Protein AF-A0A2W6PCJ0-F1 (afdb_monomer)

Structure (mmCIF, N/CA/C/O backbone):
data_AF-A0A2W6PCJ0-F1
#
_entry.id   AF-A0A2W6PCJ0-F1
#
loop_
_atom_site.group_PDB
_atom_site.id
_atom_site.type_symbol
_atom_site.label_atom_id
_atom_site.label_alt_id
_atom_site.label_comp_id
_atom_site.label_asym_id
_atom_site.label_entity_id
_atom_site.label_seq_id
_atom_site.pdbx_PDB_ins_code
_atom_site.Cartn_x
_atom_site.Cartn_y
_atom_site.Cartn_z
_atom_site.occupancy
_atom_site.B_iso_or_equiv
_atom_site.auth_seq_id
_atom_site.auth_comp_id
_atom_site.auth_asym_id
_atom_site.auth_atom_id
_atom_site.pdbx_PDB_model_num
ATOM 1 N N . MET A 1 1 ? 38.365 6.188 -56.286 1.00 55.12 1 MET A N 1
ATOM 2 C CA . MET A 1 1 ? 37.296 6.625 -55.360 1.00 55.12 1 MET A CA 1
ATOM 3 C C . MET A 1 1 ? 37.942 7.584 -54.368 1.00 55.12 1 MET A C 1
ATOM 5 O O . MET A 1 1 ? 38.878 7.180 -53.695 1.00 55.12 1 MET A O 1
ATOM 9 N N . SER A 1 2 ? 37.592 8.872 -54.412 1.00 64.12 2 SER A N 1
ATOM 10 C CA . SER A 1 2 ? 38.378 9.933 -53.758 1.00 64.12 2 SER A CA 1
ATOM 11 C C . SER A 1 2 ? 38.258 9.882 -52.232 1.00 64.12 2 SER A C 1
ATOM 13 O O . SER A 1 2 ? 37.148 9.792 -51.712 1.00 64.12 2 SER A O 1
ATOM 15 N N . ILE A 1 3 ? 39.387 9.995 -51.526 1.00 68.94 3 ILE A N 1
ATOM 16 C CA . ILE A 1 3 ? 39.501 9.986 -50.052 1.00 68.94 3 ILE A CA 1
ATOM 17 C C . ILE A 1 3 ? 38.506 10.959 -49.383 1.00 68.94 3 ILE A C 1
ATOM 19 O O . ILE A 1 3 ? 37.935 10.645 -48.342 1.00 68.94 3 ILE A O 1
ATOM 23 N N . GLY A 1 4 ? 38.211 12.099 -50.018 1.00 66.31 4 GLY A N 1
ATOM 24 C CA . GLY A 1 4 ? 37.235 13.076 -49.518 1.00 66.31 4 GLY A CA 1
ATOM 25 C C . GLY A 1 4 ? 35.792 12.558 -49.411 1.00 66.31 4 GLY A C 1
ATOM 26 O O . GLY A 1 4 ? 35.075 12.953 -48.496 1.00 66.31 4 GLY A O 1
ATOM 27 N N . VAL A 1 5 ? 35.373 11.628 -50.279 1.00 71.81 5 VAL A N 1
ATOM 28 C CA . VAL A 1 5 ? 34.026 11.025 -50.227 1.00 71.81 5 VAL A CA 1
ATOM 29 C C . VAL A 1 5 ? 33.895 10.098 -49.016 1.00 71.81 5 VAL A C 1
ATOM 31 O O . VAL A 1 5 ? 32.864 10.099 -48.348 1.00 71.81 5 VAL A O 1
ATOM 34 N N . PHE A 1 6 ? 34.962 9.365 -48.680 1.00 66.50 6 PHE A N 1
ATOM 35 C CA . PHE A 1 6 ? 35.004 8.521 -47.483 1.00 66.50 6 PHE A CA 1
ATOM 36 C C . PHE A 1 6 ? 34.961 9.345 -46.192 1.00 66.50 6 PHE A C 1
ATOM 38 O O . PHE A 1 6 ? 34.216 9.001 -45.279 1.00 66.50 6 PHE A O 1
ATOM 45 N N . ILE A 1 7 ? 35.697 10.460 -46.122 1.00 67.31 7 ILE A N 1
ATOM 46 C CA . ILE A 1 7 ? 35.694 11.348 -44.947 1.00 67.31 7 ILE A CA 1
ATOM 47 C C . ILE A 1 7 ? 34.302 11.964 -44.728 1.00 67.31 7 ILE A C 1
ATOM 49 O O . ILE A 1 7 ? 33.790 11.942 -43.610 1.00 67.31 7 ILE A O 1
ATOM 53 N N . LEU A 1 8 ? 33.650 12.451 -45.790 1.00 68.69 8 LEU A N 1
ATOM 54 C CA . LEU A 1 8 ? 32.283 12.988 -45.722 1.00 68.69 8 LEU A CA 1
ATOM 55 C C . LEU A 1 8 ? 31.256 11.931 -45.290 1.00 68.69 8 LEU A C 1
ATOM 57 O O . LEU A 1 8 ? 30.400 12.221 -44.453 1.00 68.69 8 LEU A O 1
ATOM 61 N N . ALA A 1 9 ? 31.367 10.700 -45.800 1.00 63.56 9 ALA A N 1
ATOM 62 C CA . ALA A 1 9 ? 30.502 9.597 -45.392 1.00 63.56 9 ALA A CA 1
ATOM 63 C C . ALA A 1 9 ? 30.646 9.296 -43.889 1.00 63.56 9 ALA A C 1
ATOM 65 O O . ALA A 1 9 ? 29.641 9.267 -43.180 1.00 63.56 9 ALA A O 1
ATOM 66 N N . ILE A 1 10 ? 31.881 9.186 -43.381 1.00 66.75 10 ILE A N 1
ATOM 67 C CA . ILE A 1 10 ? 32.169 8.909 -41.962 1.00 66.75 10 ILE A CA 1
ATOM 68 C C . ILE A 1 10 ? 31.657 10.035 -41.047 1.00 66.75 10 ILE A C 1
ATOM 70 O O . ILE A 1 10 ? 31.049 9.765 -40.005 1.00 66.75 10 ILE A O 1
ATOM 74 N N . LEU A 1 11 ? 31.860 11.299 -41.430 1.00 66.69 11 LEU A N 1
ATOM 75 C CA . LEU A 1 11 ? 31.387 12.455 -40.661 1.00 66.69 11 LEU A CA 1
ATOM 76 C C . LEU A 1 11 ? 29.853 12.525 -40.619 1.00 66.69 11 LEU A C 1
ATOM 78 O O . LEU A 1 11 ? 29.278 12.732 -39.549 1.00 66.69 11 LEU A O 1
ATOM 82 N N . SER A 1 12 ? 29.186 12.276 -41.751 1.00 66.62 12 SER A N 1
ATOM 83 C CA . SER A 1 12 ? 27.719 12.265 -41.826 1.00 66.62 12 SER A CA 1
ATOM 84 C C . SER A 1 12 ? 27.095 11.146 -40.982 1.00 66.62 12 SER A C 1
ATOM 86 O O . SER A 1 12 ? 26.137 11.390 -40.247 1.00 66.62 12 SER A O 1
ATOM 88 N N . SER A 1 13 ? 27.688 9.944 -40.983 1.00 67.44 13 SER A N 1
ATOM 89 C CA . SER A 1 13 ? 27.233 8.835 -40.138 1.00 67.44 13 SER A CA 1
ATOM 90 C C . SER A 1 13 ? 27.478 9.087 -38.648 1.00 67.44 13 SER A C 1
ATOM 92 O O . SER A 1 13 ? 26.649 8.714 -37.820 1.00 67.44 13 SER A O 1
ATOM 94 N N . SER A 1 14 ? 28.578 9.763 -38.296 1.00 71.81 14 SER A N 1
ATOM 95 C CA . SER A 1 14 ? 28.924 10.068 -36.900 1.00 71.81 14 SER A CA 1
ATOM 96 C C . SER A 1 14 ? 27.985 11.114 -36.296 1.00 71.81 14 SER A C 1
ATOM 98 O O . SER A 1 14 ? 27.552 10.978 -35.152 1.00 71.81 14 SER A O 1
ATOM 100 N N . PHE A 1 15 ? 27.609 12.128 -37.080 1.00 74.81 15 PHE A N 1
ATOM 101 C CA . PHE A 1 15 ? 26.623 13.129 -36.675 1.00 74.81 15 PHE A CA 1
ATOM 102 C C . PHE A 1 15 ? 25.235 12.511 -36.451 1.00 74.81 15 PHE A C 1
ATOM 104 O O . PHE A 1 15 ? 24.620 12.732 -35.407 1.00 74.81 15 PHE A O 1
ATOM 111 N N . LEU A 1 16 ? 24.762 11.676 -37.385 1.00 71.94 16 LEU A N 1
ATOM 112 C CA . LEU A 1 16 ? 23.481 10.973 -37.249 1.00 71.94 16 LEU A CA 1
ATOM 113 C C . LEU A 1 16 ? 23.459 10.043 -36.028 1.00 71.94 16 LEU A C 1
ATOM 115 O O . LEU A 1 16 ? 22.476 10.027 -35.285 1.00 71.94 16 LEU A O 1
ATOM 119 N N . ALA A 1 17 ? 24.555 9.321 -35.778 1.00 76.94 17 ALA A N 1
ATOM 120 C CA . ALA A 1 17 ? 24.699 8.488 -34.590 1.00 76.94 17 ALA A CA 1
ATOM 121 C C . ALA A 1 17 ? 24.657 9.318 -33.297 1.00 76.94 17 ALA A C 1
ATOM 123 O O . ALA A 1 17 ? 23.993 8.918 -32.341 1.00 76.94 17 ALA A O 1
ATOM 124 N N . ALA A 1 18 ? 25.300 10.490 -33.263 1.00 77.44 18 ALA A N 1
ATOM 125 C CA . ALA A 1 18 ? 25.279 11.383 -32.106 1.00 77.44 18 ALA A CA 1
ATOM 126 C C . ALA A 1 18 ? 23.876 11.951 -31.827 1.00 77.44 18 ALA A C 1
ATOM 128 O O . ALA A 1 18 ? 23.446 11.967 -30.674 1.00 77.44 18 ALA A O 1
ATOM 129 N N . VAL A 1 19 ? 23.126 12.346 -32.863 1.00 75.69 19 VAL A N 1
ATOM 130 C CA . VAL A 1 19 ? 21.736 12.822 -32.726 1.00 75.69 19 VAL A CA 1
ATOM 131 C C . VAL A 1 19 ? 20.816 11.703 -32.231 1.00 75.69 19 VAL A C 1
ATOM 133 O O . VAL A 1 19 ? 20.063 11.902 -31.275 1.00 75.69 19 VAL A O 1
ATOM 136 N N . ALA A 1 20 ? 20.904 10.511 -32.829 1.00 75.69 20 ALA A N 1
ATOM 137 C CA . ALA A 1 20 ? 20.130 9.348 -32.400 1.00 75.69 20 ALA A CA 1
ATOM 138 C C . ALA A 1 20 ? 20.457 8.960 -30.949 1.00 75.69 20 ALA A C 1
ATOM 140 O O . ALA A 1 20 ? 19.552 8.750 -30.139 1.00 75.69 20 ALA A O 1
ATOM 141 N N . THR A 1 21 ? 21.744 8.949 -30.594 1.00 81.38 21 THR A N 1
ATOM 142 C CA . THR A 1 21 ? 22.211 8.678 -29.229 1.00 81.38 21 THR A CA 1
ATOM 143 C C . THR A 1 21 ? 21.705 9.739 -28.258 1.00 81.38 21 THR A C 1
ATOM 145 O O . THR A 1 21 ? 21.178 9.388 -27.209 1.00 81.38 21 THR A O 1
ATOM 148 N N . GLY A 1 22 ? 21.776 11.026 -28.609 1.00 76.50 22 GLY A N 1
ATOM 149 C CA . GLY A 1 22 ? 21.251 12.120 -27.791 1.00 76.50 22 GLY A CA 1
ATOM 150 C C . GLY A 1 22 ? 19.745 12.001 -27.538 1.00 76.50 22 GLY A C 1
ATOM 151 O O . GLY A 1 22 ? 19.296 12.146 -26.400 1.00 76.50 22 GLY A O 1
ATOM 152 N N . TYR A 1 23 ? 18.962 11.656 -28.565 1.00 74.06 23 TYR A N 1
ATOM 153 C CA . TYR A 1 23 ? 17.521 11.422 -28.434 1.00 74.06 23 TYR A CA 1
ATOM 154 C C . TYR A 1 23 ? 17.205 10.232 -27.520 1.00 74.06 23 TYR A C 1
ATOM 156 O O . TYR A 1 23 ? 16.383 10.345 -26.604 1.00 74.06 23 TYR A O 1
ATOM 164 N N . VAL A 1 24 ? 17.875 9.097 -27.743 1.00 81.25 24 VAL A N 1
ATOM 165 C CA . VAL A 1 24 ? 17.717 7.889 -26.924 1.00 81.25 24 VAL A CA 1
ATOM 166 C C . VAL A 1 24 ? 18.116 8.173 -25.477 1.00 81.25 24 VAL A C 1
ATOM 168 O O . VAL A 1 24 ? 17.363 7.841 -24.563 1.00 81.25 24 VAL A O 1
ATOM 171 N N . ASN A 1 25 ? 19.235 8.864 -25.256 1.00 78.38 25 ASN A N 1
ATOM 172 C CA . ASN A 1 25 ? 19.728 9.186 -23.922 1.00 78.38 25 ASN A CA 1
ATOM 173 C C . ASN A 1 25 ? 18.786 10.146 -23.181 1.00 78.38 25 ASN A C 1
ATOM 175 O O . ASN A 1 25 ? 18.486 9.928 -22.012 1.00 78.38 25 ASN A O 1
ATOM 179 N N . ASN A 1 26 ? 18.222 11.147 -23.868 1.00 75.38 26 ASN A N 1
ATOM 180 C CA . ASN A 1 26 ? 17.212 12.036 -23.287 1.00 75.38 26 ASN A CA 1
ATOM 181 C C . ASN A 1 26 ? 15.936 11.268 -22.886 1.00 75.38 26 ASN A C 1
ATOM 183 O O . ASN A 1 26 ? 15.400 11.445 -21.791 1.00 75.38 26 ASN A O 1
ATOM 187 N N . ARG A 1 27 ? 15.463 10.347 -23.739 1.00 72.38 27 ARG A N 1
ATOM 188 C CA . ARG A 1 27 ? 14.309 9.482 -23.432 1.00 72.38 27 ARG A CA 1
ATOM 189 C C . ARG A 1 27 ? 14.576 8.557 -22.243 1.00 72.38 27 ARG A C 1
ATOM 191 O O . ARG A 1 27 ? 13.682 8.381 -21.416 1.00 72.38 27 ARG A O 1
ATOM 198 N N . ILE A 1 28 ? 15.771 7.974 -22.157 1.00 77.19 28 ILE A N 1
ATOM 199 C CA . ILE A 1 28 ? 16.191 7.129 -21.031 1.00 77.19 28 ILE A CA 1
ATOM 200 C C . ILE A 1 28 ? 16.277 7.964 -19.751 1.00 77.19 28 ILE A C 1
ATOM 202 O O . ILE A 1 28 ? 15.711 7.570 -18.735 1.00 77.19 28 ILE A O 1
ATOM 206 N N . ASN A 1 29 ? 16.898 9.145 -19.806 1.00 78.81 29 ASN A N 1
ATOM 207 C CA . ASN A 1 29 ? 17.054 10.025 -18.653 1.00 78.81 29 ASN A CA 1
ATOM 208 C C . ASN A 1 29 ? 15.699 10.466 -18.078 1.00 78.81 29 ASN A C 1
ATOM 210 O O . ASN A 1 29 ? 15.452 10.294 -16.888 1.00 78.81 29 ASN A O 1
ATOM 214 N N . ASN A 1 30 ? 14.776 10.934 -18.924 1.00 74.19 30 ASN A N 1
ATOM 215 C CA . ASN A 1 30 ? 13.442 11.353 -18.476 1.00 74.19 30 ASN A CA 1
ATOM 216 C C . ASN A 1 30 ? 12.649 10.198 -17.847 1.00 74.19 30 ASN A C 1
ATOM 218 O O . ASN A 1 30 ? 11.989 10.382 -16.823 1.00 74.19 30 ASN A O 1
ATOM 222 N N . LYS A 1 31 ? 12.740 8.991 -18.424 1.00 80.50 31 LYS A N 1
ATOM 223 C CA . LYS A 1 31 ? 12.137 7.787 -17.833 1.00 80.50 31 LYS A CA 1
ATOM 224 C C . LYS A 1 31 ? 12.759 7.459 -16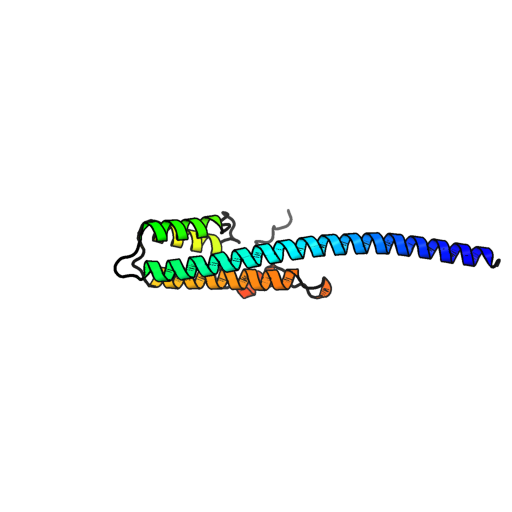.478 1.00 80.50 31 LYS A C 1
ATOM 226 O O . LYS A 1 31 ? 12.018 7.196 -15.539 1.00 80.50 31 LYS A O 1
ATOM 231 N N . ASN A 1 32 ? 14.083 7.515 -16.357 1.00 80.56 32 ASN A N 1
ATOM 232 C CA . ASN A 1 32 ? 14.786 7.220 -15.109 1.00 80.56 32 ASN A CA 1
ATOM 233 C C . ASN A 1 32 ? 14.435 8.218 -13.998 1.00 80.56 32 ASN A C 1
ATOM 235 O O . ASN A 1 32 ? 14.193 7.801 -12.868 1.00 80.56 32 ASN A O 1
ATOM 239 N N . VAL A 1 33 ? 14.346 9.514 -14.315 1.00 81.44 33 VAL A N 1
ATOM 240 C CA . VAL A 1 33 ? 13.922 10.550 -13.359 1.00 81.44 33 VAL A CA 1
ATOM 241 C C . VAL A 1 33 ? 12.489 10.299 -12.885 1.00 81.44 33 VAL A C 1
ATOM 243 O O . VAL A 1 33 ? 12.237 10.278 -11.682 1.00 81.44 33 VAL A O 1
ATOM 246 N N . SER A 1 34 ? 11.558 10.042 -13.809 1.00 83.44 34 SER A N 1
ATOM 247 C CA . SER A 1 34 ? 10.164 9.740 -13.462 1.00 83.44 34 SER A CA 1
ATOM 248 C C . SER A 1 34 ? 10.036 8.461 -12.627 1.00 83.44 34 SER A C 1
ATOM 250 O O . SER A 1 34 ? 9.327 8.456 -11.621 1.00 83.44 34 SER A O 1
ATOM 252 N N . LEU A 1 35 ? 10.758 7.396 -12.993 1.00 86.56 35 LEU A N 1
ATOM 253 C CA . LEU A 1 35 ? 10.785 6.139 -12.241 1.00 86.56 35 LEU A CA 1
ATOM 254 C C . LEU A 1 35 ? 11.327 6.338 -10.827 1.00 86.56 35 LEU A C 1
ATOM 256 O O . LEU A 1 35 ? 10.744 5.808 -9.881 1.00 86.56 35 LEU A O 1
ATOM 260 N N . LYS A 1 36 ? 12.408 7.110 -10.672 1.00 87.25 36 LYS A N 1
ATOM 261 C CA . LYS A 1 36 ? 12.980 7.436 -9.362 1.00 87.25 36 LYS A CA 1
ATOM 262 C C . LYS A 1 36 ? 11.947 8.139 -8.484 1.00 87.25 36 LYS A C 1
ATOM 264 O O . LYS A 1 36 ? 11.662 7.651 -7.396 1.00 87.25 36 LYS A O 1
ATOM 269 N N . TYR A 1 37 ? 11.336 9.205 -8.999 1.00 86.06 37 TYR A N 1
ATOM 270 C CA . TYR A 1 37 ? 10.332 9.975 -8.268 1.00 86.06 37 TYR A CA 1
ATOM 271 C C . TYR A 1 37 ? 9.137 9.109 -7.834 1.00 86.06 37 TYR A C 1
ATOM 273 O O . TYR A 1 37 ? 8.787 9.073 -6.659 1.00 86.06 37 TYR A O 1
ATOM 281 N N . ILE A 1 38 ? 8.563 8.320 -8.751 1.00 88.19 38 ILE A N 1
ATOM 282 C CA . ILE A 1 38 ? 7.437 7.424 -8.431 1.00 88.19 38 ILE A CA 1
ATOM 283 C C . ILE A 1 38 ? 7.841 6.368 -7.392 1.00 88.19 38 ILE A C 1
ATOM 285 O O . ILE A 1 38 ? 7.052 6.027 -6.512 1.00 88.19 38 ILE A O 1
ATOM 289 N N . THR A 1 39 ? 9.060 5.833 -7.478 1.00 88.31 39 THR A N 1
ATOM 290 C CA . THR A 1 39 ? 9.546 4.818 -6.533 1.00 88.31 39 THR A CA 1
ATOM 291 C C . THR A 1 39 ? 9.729 5.396 -5.129 1.00 88.31 39 THR A C 1
ATOM 293 O O . THR A 1 39 ? 9.410 4.716 -4.151 1.00 88.31 39 THR A O 1
ATOM 296 N N . GLU A 1 40 ? 10.203 6.640 -5.027 1.00 88.62 40 GLU A N 1
ATOM 297 C CA . GLU A 1 40 ? 10.344 7.380 -3.768 1.00 88.62 40 GLU A CA 1
ATOM 298 C C . GLU A 1 40 ? 8.976 7.680 -3.140 1.00 88.62 40 GLU A C 1
ATOM 300 O O . GLU A 1 40 ? 8.743 7.298 -1.992 1.00 88.62 40 GLU A O 1
ATOM 305 N N . GLU A 1 41 ? 8.032 8.232 -3.908 1.00 88.81 41 GLU A N 1
ATOM 306 C CA . GLU A 1 41 ? 6.653 8.472 -3.454 1.00 88.81 41 GLU A CA 1
ATOM 307 C C . GLU A 1 41 ? 5.983 7.179 -2.963 1.00 88.81 41 GLU A C 1
ATOM 309 O O . GLU A 1 41 ? 5.387 7.141 -1.885 1.00 88.81 41 GLU A O 1
ATOM 314 N N . ARG A 1 42 ? 6.149 6.0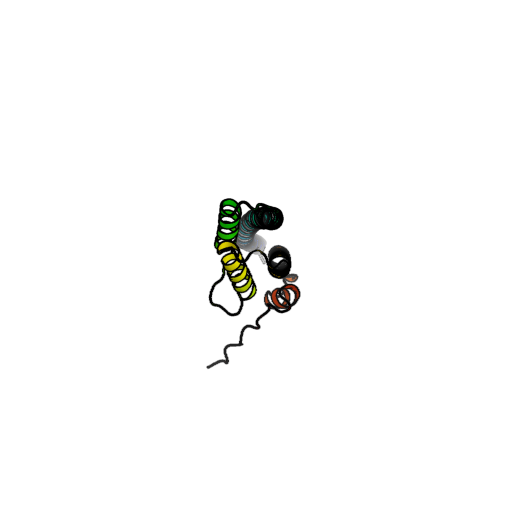60 -3.683 1.00 90.00 42 ARG A N 1
ATOM 315 C CA . ARG A 1 42 ? 5.619 4.760 -3.236 1.00 90.00 42 ARG A CA 1
ATOM 316 C C . ARG A 1 42 ? 6.310 4.225 -1.988 1.00 90.00 42 ARG A C 1
ATOM 318 O O . ARG A 1 42 ? 5.672 3.547 -1.185 1.00 90.00 42 ARG A O 1
ATOM 325 N N . ALA A 1 43 ? 7.601 4.490 -1.802 1.00 90.31 43 ALA A N 1
ATOM 326 C CA . ALA A 1 43 ? 8.294 4.110 -0.575 1.00 90.31 43 ALA A CA 1
ATOM 327 C C . ALA A 1 43 ? 7.734 4.871 0.636 1.00 90.31 43 ALA A C 1
ATOM 329 O O . ALA A 1 43 ? 7.486 4.249 1.673 1.00 90.31 43 ALA A O 1
ATOM 330 N N . ILE A 1 44 ? 7.472 6.172 0.475 1.00 92.31 44 ILE A N 1
ATOM 331 C CA . ILE A 1 44 ? 6.818 7.015 1.483 1.00 92.31 44 ILE A CA 1
ATOM 332 C C . ILE A 1 44 ? 5.400 6.506 1.756 1.00 92.31 44 ILE A C 1
ATOM 334 O O . ILE A 1 44 ? 5.062 6.236 2.909 1.00 92.31 44 ILE A O 1
ATOM 338 N N . TRP A 1 45 ? 4.600 6.277 0.713 1.00 93.75 45 TRP A N 1
ATOM 339 C CA . TRP A 1 45 ? 3.250 5.725 0.841 1.00 93.75 45 TRP A CA 1
ATOM 340 C C . TRP A 1 45 ? 3.247 4.389 1.601 1.00 93.75 45 TRP A C 1
ATOM 342 O O . TRP A 1 45 ? 2.554 4.264 2.608 1.00 93.75 45 TRP A O 1
ATOM 352 N N . ARG A 1 46 ? 4.091 3.414 1.222 1.00 94.00 46 ARG A N 1
ATOM 353 C CA . ARG A 1 46 ? 4.196 2.120 1.930 1.00 94.00 46 ARG A CA 1
ATOM 354 C C . ARG A 1 46 ? 4.563 2.289 3.403 1.00 94.00 46 ARG A C 1
ATOM 356 O O . ARG A 1 46 ? 4.047 1.551 4.241 1.00 94.00 46 ARG A O 1
ATOM 363 N N . LYS A 1 47 ? 5.478 3.211 3.725 1.00 93.94 47 LYS A N 1
ATOM 364 C CA . LYS A 1 47 ? 5.863 3.503 5.112 1.00 93.94 47 LYS A CA 1
ATOM 365 C C . LYS A 1 47 ? 4.658 4.022 5.897 1.00 93.94 47 LYS A C 1
ATOM 367 O O . LYS A 1 47 ? 4.335 3.453 6.937 1.00 93.94 47 LYS A O 1
ATOM 372 N N . ASN A 1 48 ? 3.957 5.014 5.352 1.00 93.38 48 ASN A N 1
ATOM 373 C CA . ASN A 1 48 ? 2.780 5.605 5.982 1.00 93.38 48 ASN A CA 1
ATOM 374 C C . ASN A 1 48 ? 1.673 4.565 6.200 1.00 93.38 48 ASN A C 1
ATOM 376 O O . ASN A 1 48 ? 1.130 4.476 7.295 1.00 93.38 48 ASN A O 1
ATOM 380 N N . ILE A 1 49 ? 1.384 3.720 5.203 1.00 94.38 49 ILE A N 1
ATOM 381 C CA . ILE A 1 49 ? 0.390 2.644 5.329 1.00 94.38 49 ILE A CA 1
ATOM 382 C C . ILE A 1 49 ? 0.769 1.662 6.444 1.00 94.38 49 ILE A C 1
ATOM 384 O O . ILE A 1 49 ? -0.065 1.339 7.288 1.00 94.38 49 ILE A O 1
ATOM 388 N N . LYS A 1 50 ? 2.026 1.202 6.492 1.00 95.19 50 LYS A N 1
ATOM 389 C CA . LYS A 1 50 ? 2.495 0.261 7.525 1.00 95.19 50 LYS A CA 1
ATOM 390 C C . LYS A 1 50 ? 2.416 0.852 8.930 1.00 95.19 50 LYS A C 1
ATOM 392 O O . LYS A 1 50 ? 1.956 0.177 9.848 1.00 95.19 50 LYS A O 1
ATOM 397 N N . GLU A 1 51 ? 2.869 2.091 9.101 1.00 95.44 51 GLU A N 1
ATOM 398 C CA . GLU A 1 51 ? 2.858 2.767 10.399 1.00 95.44 51 GLU A CA 1
ATOM 399 C C . GLU A 1 51 ? 1.431 3.027 10.882 1.00 95.44 51 GLU A C 1
ATOM 401 O O . GLU A 1 51 ? 1.108 2.696 12.023 1.00 95.44 51 GLU A O 1
ATOM 406 N N . THR A 1 52 ? 0.564 3.556 10.015 1.00 94.75 52 THR A N 1
ATOM 407 C CA . THR A 1 52 ? -0.842 3.809 10.348 1.00 94.75 52 THR A CA 1
ATOM 408 C C . THR A 1 52 ? -1.573 2.507 10.664 1.00 94.75 52 THR A C 1
ATOM 410 O O . THR A 1 52 ? -2.257 2.437 11.680 1.00 94.75 52 THR A O 1
ATOM 413 N N . MET A 1 53 ? -1.376 1.441 9.883 1.00 94.19 53 MET A N 1
ATOM 414 C CA . MET A 1 53 ? -2.016 0.153 10.165 1.00 94.19 53 MET A CA 1
ATOM 415 C C . MET A 1 53 ? -1.531 -0.502 11.452 1.00 94.19 53 MET A C 1
ATOM 417 O O . MET A 1 53 ? -2.342 -1.072 12.177 1.00 94.19 53 MET A O 1
ATOM 421 N N . SER A 1 54 ? -0.237 -0.406 11.762 1.00 94.81 54 SER A N 1
ATOM 422 C CA . SER A 1 54 ? 0.308 -0.904 13.029 1.00 94.81 54 SER A CA 1
ATOM 423 C C . SER A 1 54 ? -0.320 -0.181 14.225 1.00 94.81 54 SER A C 1
ATOM 425 O O . 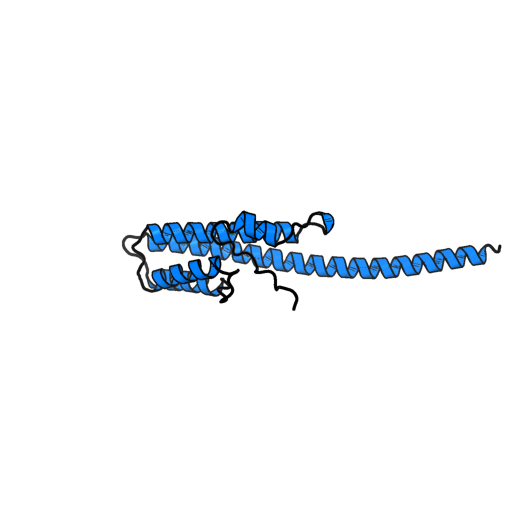SER A 1 54 ? -0.796 -0.820 15.164 1.00 94.81 54 SER A O 1
ATOM 427 N N . LYS A 1 55 ? -0.405 1.155 14.153 1.00 94.62 55 LYS A N 1
ATOM 428 C CA . LYS A 1 55 ? -1.042 1.979 15.189 1.00 94.62 55 LYS A CA 1
ATOM 429 C C . LYS A 1 55 ? -2.538 1.693 15.307 1.00 94.62 55 LYS A C 1
ATOM 431 O O . LYS A 1 55 ? -3.025 1.553 16.423 1.00 94.62 55 LYS A O 1
ATOM 436 N N . LEU A 1 56 ? -3.246 1.549 14.185 1.00 92.75 56 LEU A N 1
ATOM 437 C CA . LEU A 1 56 ? -4.672 1.215 14.163 1.00 92.75 56 LEU A CA 1
ATOM 438 C C . LEU A 1 56 ? -4.936 -0.125 14.827 1.00 92.75 56 LEU A C 1
ATOM 440 O O . LEU A 1 56 ? -5.809 -0.213 15.685 1.00 92.75 56 LEU A O 1
ATOM 444 N N . TYR A 1 57 ? -4.152 -1.142 14.476 1.00 91.25 57 TYR A N 1
ATOM 445 C CA . TYR A 1 57 ? -4.285 -2.469 15.059 1.00 91.25 57 TYR A CA 1
ATOM 446 C C . TYR A 1 57 ? -4.038 -2.441 16.575 1.00 91.25 57 TYR A C 1
ATOM 448 O O . TYR A 1 57 ? -4.830 -2.982 17.342 1.00 91.25 57 TYR A O 1
ATOM 456 N N . ALA A 1 58 ? -2.975 -1.764 17.020 1.00 92.06 58 ALA A N 1
ATOM 457 C CA . ALA A 1 58 ? -2.655 -1.641 18.440 1.00 92.06 58 ALA A CA 1
ATOM 458 C C . ALA A 1 58 ? -3.715 -0.849 19.224 1.00 92.06 58 ALA A C 1
ATOM 460 O O . ALA A 1 58 ? -4.055 -1.230 20.340 1.00 92.06 58 ALA A O 1
ATOM 461 N N . GLU A 1 59 ? -4.241 0.242 18.659 1.00 92.69 59 GLU A N 1
ATOM 462 C CA . GLU A 1 59 ? -5.278 1.060 19.294 1.00 92.69 59 GLU A CA 1
ATOM 463 C C . GLU A 1 59 ? -6.605 0.305 19.404 1.00 92.69 59 GLU A C 1
ATOM 465 O O . GLU A 1 59 ? -7.236 0.336 20.457 1.00 92.69 59 GLU A O 1
ATOM 470 N N . ALA A 1 60 ? -7.001 -0.411 18.347 1.00 89.44 60 ALA A N 1
ATOM 471 C CA . ALA A 1 60 ? -8.260 -1.150 18.297 1.00 89.44 60 ALA A CA 1
ATOM 472 C C . ALA A 1 60 ? -8.329 -2.311 19.305 1.00 89.44 60 ALA A C 1
ATOM 474 O O . ALA A 1 60 ? -9.423 -2.652 19.749 1.00 89.44 60 ALA A O 1
ATOM 475 N N . LEU A 1 61 ? -7.182 -2.883 19.691 1.00 88.56 61 LEU A N 1
ATOM 476 C CA . LEU A 1 61 ? -7.091 -3.976 20.668 1.00 88.56 61 LEU A CA 1
ATOM 477 C C . LEU A 1 61 ? -7.036 -3.525 22.135 1.00 88.56 61 LEU A C 1
ATOM 479 O O . LEU A 1 61 ? -7.044 -4.366 23.033 1.00 88.56 61 LEU A O 1
ATOM 483 N N . LYS A 1 62 ? -6.955 -2.222 22.415 1.00 90.56 62 LYS A N 1
ATOM 484 C CA . LYS A 1 62 ? -6.951 -1.736 23.801 1.00 90.56 62 LYS A CA 1
ATOM 485 C C . LYS A 1 62 ? -8.294 -2.012 24.475 1.00 90.56 62 LYS A C 1
ATOM 487 O O . LYS A 1 62 ? -9.343 -1.900 23.850 1.00 90.56 62 LYS A O 1
ATOM 492 N N . GLU A 1 63 ? -8.273 -2.238 25.790 1.00 87.75 63 GLU A N 1
ATOM 493 C CA . GLU A 1 63 ? -9.499 -2.339 26.603 1.00 87.75 63 GLU A CA 1
ATOM 494 C C . GLU A 1 63 ? -10.367 -1.071 26.507 1.00 87.75 63 GLU A C 1
ATOM 496 O O . GLU A 1 63 ? -11.597 -1.135 26.499 1.00 87.75 63 GLU A O 1
ATOM 501 N N . LYS A 1 64 ? -9.711 0.095 26.420 1.00 90.56 64 LYS A N 1
ATOM 502 C CA . LYS A 1 64 ? -10.332 1.415 26.245 1.00 90.56 64 LYS A CA 1
ATOM 503 C C . LYS A 1 64 ? -9.747 2.099 25.003 1.00 90.56 64 LYS A C 1
ATOM 505 O O . LYS A 1 64 ? -8.817 2.894 25.139 1.00 90.56 64 LYS A O 1
ATOM 510 N N . PRO A 1 65 ? -10.247 1.763 23.805 1.00 90.31 65 PRO A N 1
ATOM 511 C CA . PRO A 1 65 ? -9.747 2.324 22.556 1.00 90.31 65 PRO A CA 1
ATOM 512 C C . PRO A 1 65 ? -10.135 3.799 22.403 1.00 90.31 65 PRO A C 1
ATOM 514 O O . PRO A 1 65 ? -11.235 4.217 22.774 1.00 90.31 65 PRO A O 1
ATOM 517 N N . ASN A 1 66 ? -9.241 4.595 21.819 1.00 93.31 66 ASN A N 1
ATOM 518 C CA . ASN A 1 66 ? -9.545 5.953 21.387 1.00 93.31 66 ASN A CA 1
ATOM 519 C C . ASN A 1 66 ? -10.257 5.928 20.025 1.00 93.31 66 ASN A C 1
ATOM 521 O O . ASN A 1 66 ? -9.624 5.889 18.970 1.00 93.31 66 ASN A O 1
ATOM 525 N N . GLU A 1 67 ? -11.590 5.992 20.050 1.00 91.06 67 GLU A N 1
ATOM 526 C CA . GLU A 1 67 ? -12.422 5.955 18.838 1.00 91.06 67 GLU A CA 1
ATOM 527 C C . GLU A 1 67 ? -12.087 7.059 17.834 1.00 91.06 67 GLU A C 1
ATOM 529 O O . GLU A 1 67 ? -12.143 6.831 16.629 1.00 91.06 67 GLU A O 1
ATOM 534 N N . GLN A 1 68 ? -11.744 8.257 18.310 1.00 92.56 68 GLN A N 1
ATOM 535 C CA . GLN A 1 68 ? -11.412 9.369 17.425 1.00 92.56 68 GLN A CA 1
ATOM 536 C C . GLN A 1 68 ? -10.127 9.074 16.648 1.00 92.56 68 GLN A C 1
ATOM 538 O O . GLN A 1 68 ? -10.102 9.212 15.428 1.00 92.56 68 GLN A O 1
ATOM 543 N N . LEU A 1 69 ? -9.104 8.573 17.342 1.00 93.50 69 LEU A N 1
ATOM 544 C CA . LEU A 1 69 ? -7.837 8.186 16.730 1.00 93.50 69 LEU A CA 1
ATOM 545 C C . LEU A 1 69 ? -8.022 7.032 15.729 1.00 93.50 69 LEU A C 1
ATOM 547 O O . LEU A 1 69 ? -7.447 7.055 14.643 1.00 93.50 69 LEU A O 1
ATOM 551 N N . ILE A 1 70 ? -8.862 6.043 16.055 1.00 92.62 70 ILE A N 1
ATOM 552 C CA . ILE A 1 70 ? -9.201 4.944 15.137 1.00 92.62 70 ILE A CA 1
ATOM 553 C C . ILE A 1 70 ? -9.863 5.479 13.864 1.00 92.62 70 ILE A C 1
ATOM 555 O O . ILE A 1 70 ? -9.452 5.096 12.768 1.00 92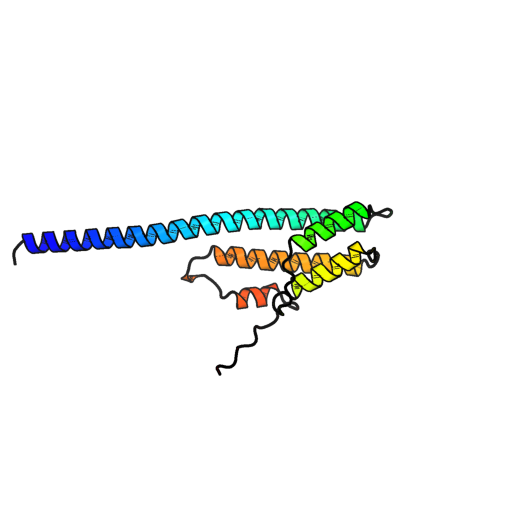.62 70 ILE A O 1
ATOM 559 N N . ARG A 1 71 ? -10.848 6.381 13.985 1.00 92.12 71 ARG A N 1
ATOM 560 C CA . ARG A 1 71 ? -11.515 6.994 12.825 1.00 92.12 71 ARG A CA 1
ATOM 561 C C . ARG A 1 71 ? -10.550 7.792 11.958 1.00 92.12 71 ARG A C 1
ATOM 563 O O . ARG A 1 71 ? -10.607 7.680 10.737 1.00 92.12 71 ARG A O 1
ATOM 570 N N . GLU A 1 72 ? -9.643 8.550 12.566 1.00 92.06 72 GLU A N 1
ATOM 571 C CA . GLU A 1 72 ? -8.611 9.303 11.845 1.00 92.06 72 GLU A CA 1
ATOM 572 C C . GLU A 1 72 ? -7.693 8.371 11.046 1.00 92.06 72 GLU A C 1
ATOM 574 O O . GLU A 1 72 ? -7.476 8.581 9.852 1.00 92.06 72 GLU A O 1
ATOM 579 N N . MET A 1 73 ? -7.210 7.294 11.670 1.00 94.62 73 MET A N 1
ATOM 580 C CA . MET A 1 73 ? -6.357 6.307 11.004 1.00 94.62 73 MET A CA 1
ATOM 581 C C . MET A 1 73 ? -7.097 5.538 9.903 1.00 94.62 73 MET A C 1
ATOM 583 O O . MET A 1 73 ? -6.536 5.319 8.828 1.00 94.62 73 MET A O 1
ATOM 587 N N . ALA A 1 74 ? -8.356 5.157 10.134 1.00 92.25 74 ALA A N 1
ATOM 588 C CA . ALA A 1 74 ? -9.184 4.495 9.131 1.00 92.25 74 ALA A CA 1
ATOM 589 C C . ALA A 1 74 ? -9.447 5.415 7.930 1.00 92.25 74 ALA A C 1
ATOM 591 O O . ALA A 1 74 ? -9.259 5.005 6.786 1.00 92.25 74 ALA A O 1
ATOM 592 N N . THR A 1 75 ? -9.781 6.682 8.186 1.00 89.62 75 THR A N 1
ATOM 593 C CA . THR A 1 75 ? -9.969 7.707 7.151 1.00 89.62 75 THR A CA 1
ATOM 594 C C . THR A 1 75 ? -8.696 7.905 6.335 1.00 89.62 75 THR A C 1
ATOM 596 O O . THR A 1 75 ? -8.739 7.884 5.105 1.00 89.62 75 THR A O 1
ATOM 599 N N . PHE A 1 76 ? -7.545 8.034 7.004 1.00 91.81 76 PHE A N 1
ATOM 600 C CA . PHE A 1 76 ? -6.252 8.150 6.336 1.00 91.81 76 PHE A CA 1
ATOM 601 C C . PHE A 1 76 ? -6.003 6.971 5.390 1.00 91.81 76 PHE A C 1
ATOM 603 O O . PHE A 1 76 ? -5.622 7.174 4.237 1.00 91.81 76 PHE A O 1
ATOM 610 N N . MET A 1 77 ? -6.254 5.743 5.849 1.00 92.81 77 MET A N 1
ATOM 611 C CA . MET A 1 77 ? -6.125 4.547 5.017 1.00 92.81 77 MET A CA 1
ATOM 612 C C . MET A 1 77 ? -7.055 4.591 3.806 1.00 92.81 77 MET A C 1
ATOM 614 O O . MET A 1 77 ? -6.592 4.370 2.693 1.00 92.81 77 MET A O 1
ATOM 618 N N . ILE A 1 78 ? -8.336 4.922 3.997 1.00 90.56 78 ILE A N 1
ATOM 619 C CA . ILE A 1 78 ? -9.329 4.98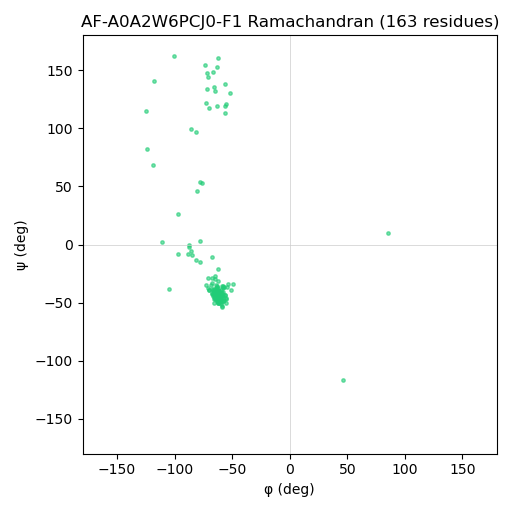0 2.913 1.00 90.56 78 ILE A CA 1
ATOM 620 C C . ILE A 1 78 ? -8.907 5.977 1.824 1.00 90.56 78 ILE A C 1
ATOM 622 O O . ILE A 1 78 ? -8.975 5.639 0.645 1.00 90.56 78 ILE A O 1
ATOM 626 N N . ILE A 1 79 ? -8.422 7.166 2.200 1.00 86.94 79 ILE A N 1
ATOM 627 C CA . ILE A 1 79 ? -7.969 8.204 1.252 1.00 86.94 79 ILE A CA 1
ATOM 628 C C . ILE A 1 79 ? -6.735 7.756 0.454 1.00 86.94 79 ILE A C 1
ATOM 630 O O . ILE A 1 79 ? -6.545 8.174 -0.686 1.00 86.94 79 ILE A O 1
ATOM 634 N N . ASN A 1 80 ? -5.890 6.905 1.039 1.00 88.06 80 ASN A N 1
ATOM 635 C CA . ASN A 1 80 ? -4.670 6.409 0.402 1.00 88.06 80 ASN A CA 1
ATOM 636 C C . ASN A 1 80 ? -4.880 5.145 -0.456 1.00 88.06 80 ASN A C 1
ATOM 638 O O . ASN A 1 80 ? -3.912 4.645 -1.036 1.00 88.06 80 ASN A O 1
ATOM 642 N N . LEU A 1 81 ? -6.105 4.621 -0.530 1.00 88.44 81 LEU A N 1
ATOM 643 C CA . LEU A 1 81 ? -6.494 3.503 -1.392 1.00 88.44 81 LEU A CA 1
ATOM 644 C C . LEU A 1 81 ? -7.214 4.017 -2.641 1.00 88.44 81 LEU A C 1
ATOM 646 O O . LEU A 1 81 ? -7.713 5.139 -2.671 1.00 88.44 81 LEU A O 1
ATOM 650 N N . ASN A 1 82 ? -7.316 3.183 -3.680 1.00 80.75 82 ASN A N 1
ATOM 651 C CA . ASN A 1 82 ? -8.038 3.531 -4.904 1.00 80.75 82 ASN A CA 1
ATOM 652 C C . ASN A 1 82 ? -9.216 2.567 -5.153 1.00 80.75 82 ASN A C 1
ATOM 654 O O . ASN A 1 82 ? -9.187 1.790 -6.116 1.00 80.75 82 ASN A O 1
ATOM 658 N N . PRO A 1 83 ? -10.279 2.607 -4.323 1.00 76.75 83 PRO A N 1
ATOM 659 C CA . PRO A 1 83 ? -11.399 1.670 -4.384 1.00 76.75 83 PRO A CA 1
ATOM 660 C C . PRO A 1 83 ? -12.370 2.006 -5.531 1.00 76.75 83 PRO A C 1
ATOM 662 O O . PRO A 1 83 ? -13.568 2.175 -5.316 1.00 76.75 83 PRO A O 1
ATOM 665 N N . GLN A 1 84 ? -11.878 2.128 -6.770 1.00 81.38 84 GLN A N 1
ATOM 666 C CA . GLN A 1 84 ? -12.763 2.351 -7.919 1.00 81.38 84 GLN A CA 1
ATOM 667 C C . GLN A 1 84 ? -13.692 1.152 -8.099 1.00 81.38 84 GLN A C 1
ATOM 669 O O . GLN A 1 84 ? -13.298 0.012 -7.830 1.00 81.38 84 GLN A O 1
ATOM 674 N N . ASP A 1 85 ? -14.868 1.395 -8.670 1.00 78.00 85 ASP A N 1
ATOM 675 C CA . ASP A 1 85 ? -15.846 0.359 -9.002 1.00 78.00 85 ASP A CA 1
ATOM 676 C C . ASP A 1 85 ? -15.449 -0.434 -10.261 1.00 78.00 85 ASP A C 1
ATOM 678 O O . ASP A 1 85 ? -16.152 -0.512 -11.263 1.00 78.00 85 ASP A O 1
ATOM 682 N N . LYS A 1 86 ? -14.223 -0.962 -10.248 1.00 84.19 86 LYS A N 1
ATOM 683 C CA . LYS A 1 86 ? -13.685 -1.847 -11.275 1.00 84.19 86 LYS A CA 1
ATOM 684 C C . LYS A 1 86 ? -13.376 -3.192 -10.632 1.00 84.19 86 LYS A C 1
ATOM 686 O O . LYS A 1 86 ? -12.801 -3.208 -9.539 1.00 84.19 86 LYS A O 1
ATOM 691 N N . PRO A 1 87 ? -13.645 -4.317 -11.318 1.00 81.94 87 PRO A N 1
ATOM 692 C CA . PRO A 1 87 ? -13.387 -5.643 -10.761 1.00 81.94 87 PRO A CA 1
ATOM 693 C C . PRO A 1 87 ? -11.937 -5.836 -10.294 1.00 81.94 87 PRO A C 1
ATOM 695 O O . PRO A 1 87 ? -11.705 -6.409 -9.234 1.00 81.94 87 PRO A O 1
ATOM 698 N N . LYS A 1 88 ? -10.966 -5.256 -11.012 1.00 83.44 88 LYS A N 1
ATOM 699 C CA . LYS A 1 88 ? -9.536 -5.306 -10.665 1.00 83.44 88 LYS A CA 1
ATOM 700 C C . LYS A 1 88 ? -9.159 -4.651 -9.326 1.00 83.44 88 LYS A C 1
ATOM 702 O O . LYS A 1 88 ? -8.129 -4.987 -8.762 1.00 83.44 88 LYS A O 1
ATOM 707 N N . ASN A 1 89 ? -9.989 -3.752 -8.791 1.00 87.19 89 ASN A N 1
ATOM 708 C CA . ASN A 1 89 ? -9.745 -3.074 -7.509 1.00 87.19 89 ASN A CA 1
ATOM 709 C C . ASN A 1 89 ? -10.491 -3.761 -6.351 1.00 87.19 89 ASN A C 1
ATOM 711 O O . ASN A 1 89 ? -10.872 -3.121 -5.370 1.00 87.19 89 ASN A O 1
ATOM 715 N N . LYS A 1 90 ? -10.763 -5.067 -6.477 1.00 91.62 90 LYS A N 1
ATOM 716 C CA . LYS A 1 90 ? -11.477 -5.852 -5.462 1.00 91.62 90 LYS A CA 1
ATOM 717 C C . LYS A 1 90 ? -10.807 -5.767 -4.092 1.00 91.62 90 LYS A C 1
ATOM 719 O O . LYS A 1 90 ? -11.512 -5.535 -3.119 1.00 91.62 90 LYS A O 1
ATOM 724 N N . LEU A 1 91 ? -9.482 -5.908 -4.021 1.00 93.62 91 LEU A N 1
ATOM 725 C CA . LEU A 1 91 ? -8.743 -5.839 -2.756 1.00 93.62 91 LEU A CA 1
ATOM 726 C C . LEU A 1 91 ? -8.959 -4.496 -2.043 1.00 93.62 91 LEU A C 1
ATOM 728 O O . LEU A 1 91 ? -9.410 -4.483 -0.902 1.00 93.62 91 LEU A O 1
ATOM 732 N N . ASP A 1 92 ? -8.706 -3.383 -2.734 1.00 93.12 92 ASP A N 1
ATOM 733 C CA . ASP A 1 92 ? -8.878 -2.029 -2.195 1.00 93.12 92 ASP A CA 1
ATOM 734 C C . ASP A 1 92 ? -10.306 -1.809 -1.683 1.00 93.12 92 ASP A C 1
ATOM 736 O O . ASP A 1 92 ? -10.500 -1.304 -0.582 1.00 93.12 92 ASP A O 1
ATOM 740 N N . ARG A 1 93 ? -11.315 -2.262 -2.439 1.00 93.25 93 ARG A N 1
ATOM 741 C CA . ARG A 1 93 ? -12.724 -2.177 -2.033 1.00 93.25 93 ARG A CA 1
ATOM 742 C C . ARG A 1 93 ? -13.027 -2.965 -0.761 1.00 93.25 93 ARG A C 1
ATOM 744 O O . ARG A 1 93 ? -13.738 -2.451 0.099 1.00 93.25 93 ARG A O 1
ATOM 751 N N . GLU A 1 94 ? -12.536 -4.196 -0.639 1.00 93.81 94 GLU A N 1
ATOM 752 C CA . GLU A 1 94 ? -12.766 -5.005 0.566 1.00 93.81 94 GLU A CA 1
ATOM 753 C C . GLU A 1 94 ? -12.054 -4.405 1.791 1.00 93.81 94 GLU A C 1
ATOM 755 O O . GLU A 1 94 ? -12.661 -4.317 2.859 1.00 93.81 94 GLU A O 1
ATOM 760 N N . ILE A 1 95 ? -10.836 -3.872 1.625 1.00 95.12 95 ILE A N 1
ATOM 761 C CA . ILE A 1 95 ? -10.134 -3.129 2.685 1.00 95.12 95 ILE A CA 1
ATOM 762 C C . ILE A 1 95 ? -10.954 -1.906 3.115 1.00 95.12 95 ILE A C 1
ATOM 764 O O . ILE A 1 95 ? -11.204 -1.715 4.304 1.00 95.12 95 ILE A O 1
ATOM 768 N N . THR A 1 96 ? -11.413 -1.092 2.162 1.00 93.94 96 THR A N 1
ATOM 769 C CA . THR A 1 96 ? -12.228 0.098 2.439 1.00 93.94 96 THR A CA 1
ATOM 770 C C . THR A 1 96 ? -13.523 -0.255 3.175 1.00 93.94 96 THR A C 1
ATOM 772 O O . THR A 1 96 ? -13.884 0.430 4.130 1.00 93.94 96 THR A O 1
ATOM 775 N N . LYS A 1 97 ? -14.211 -1.341 2.795 1.00 92.50 97 LYS A N 1
ATOM 776 C CA . LYS A 1 97 ? -15.419 -1.805 3.498 1.00 92.50 97 LYS A CA 1
ATOM 777 C C . LYS A 1 97 ? -15.138 -2.162 4.958 1.00 92.50 97 LYS A C 1
ATOM 779 O O . LYS A 1 97 ? -15.895 -1.733 5.826 1.00 92.50 97 LYS A O 1
ATOM 784 N N . LEU A 1 98 ? -14.069 -2.915 5.229 1.00 92.81 98 LEU A N 1
ATOM 785 C CA . LEU A 1 98 ? -13.681 -3.270 6.599 1.00 92.81 98 LEU A CA 1
ATOM 786 C C . LEU A 1 98 ? -13.322 -2.026 7.417 1.00 92.81 98 LEU A C 1
ATOM 788 O O . LEU A 1 98 ? -13.762 -1.883 8.555 1.00 92.81 98 LEU A O 1
ATOM 792 N N . LEU A 1 99 ? -12.587 -1.082 6.826 1.00 92.69 99 LEU A N 1
ATOM 793 C CA . LEU A 1 99 ? -12.246 0.180 7.486 1.00 92.69 99 LEU A CA 1
ATOM 794 C C . LEU A 1 99 ? -13.491 1.006 7.834 1.00 92.69 99 LEU A C 1
ATOM 796 O O . LEU A 1 99 ? -13.570 1.523 8.945 1.00 92.69 99 LEU A O 1
ATOM 800 N N . PHE A 1 100 ? -14.499 1.059 6.957 1.00 90.94 100 PHE A N 1
ATOM 801 C CA . PHE A 1 100 ? -15.781 1.703 7.270 1.00 90.94 100 PHE A CA 1
ATOM 802 C C . PHE A 1 100 ? -16.539 1.011 8.411 1.00 90.94 100 PHE A C 1
ATOM 804 O O . PHE A 1 100 ? -17.220 1.673 9.194 1.00 90.94 100 PHE A O 1
ATOM 811 N N . GLN A 1 101 ? -16.456 -0.316 8.522 1.00 89.31 101 GLN A N 1
ATOM 812 C CA . GLN A 1 101 ? -17.062 -1.043 9.642 1.00 89.31 101 GLN A CA 1
ATOM 813 C C . GLN A 1 101 ? -16.357 -0.721 10.965 1.00 89.31 101 GLN A C 1
ATOM 815 O O . GLN A 1 101 ? -17.025 -0.486 11.975 1.00 89.31 101 GLN A O 1
ATOM 820 N N . ILE A 1 102 ? -15.024 -0.640 10.943 1.00 86.75 102 ILE A N 1
ATOM 821 C CA . ILE A 1 102 ? -14.204 -0.240 12.093 1.00 86.75 102 ILE A CA 1
ATOM 822 C C . ILE A 1 102 ? -14.522 1.202 12.508 1.00 86.75 102 ILE A C 1
ATOM 824 O O . ILE A 1 102 ? -14.730 1.458 13.692 1.00 86.75 102 ILE A O 1
ATOM 828 N N . GLU A 1 103 ? -14.642 2.125 11.550 1.00 83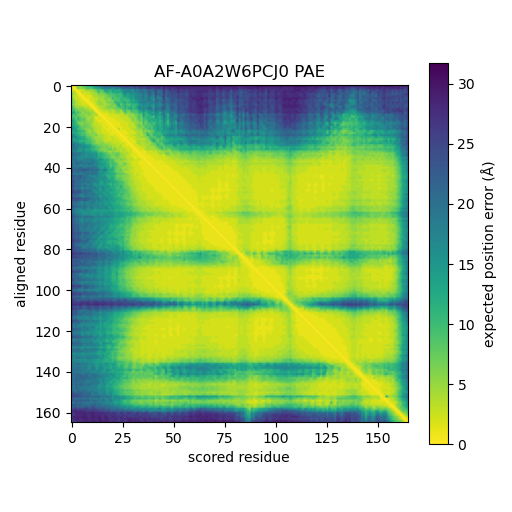.44 103 GLU A N 1
ATOM 829 C CA . GLU A 1 103 ? -14.997 3.531 11.793 1.00 83.44 103 GLU A CA 1
ATOM 830 C C . GLU A 1 103 ? -16.354 3.677 12.505 1.00 83.44 103 GLU A C 1
ATOM 832 O O . GLU A 1 103 ? -16.515 4.511 13.399 1.00 83.44 103 GLU A O 1
ATOM 837 N N . LYS A 1 104 ? -17.321 2.818 12.155 1.00 83.56 104 LYS A N 1
ATOM 838 C CA . LYS A 1 104 ? -18.661 2.765 12.765 1.00 83.56 104 LYS A CA 1
ATOM 839 C C . LYS A 1 104 ? -18.701 2.060 14.126 1.00 83.56 104 LYS A C 1
ATOM 841 O O . LYS A 1 104 ? -19.777 1.914 14.701 1.00 83.56 104 LYS A O 1
ATOM 846 N N . GLY A 1 105 ? -17.556 1.623 14.651 1.00 74.81 105 GLY A N 1
ATOM 847 C CA . GLY A 1 105 ? -17.451 0.988 15.963 1.00 74.81 105 GLY A CA 1
ATOM 848 C C . GLY A 1 105 ? -17.716 -0.519 15.969 1.00 74.81 105 GLY A C 1
ATOM 849 O O . GLY A 1 105 ? -17.774 -1.108 17.049 1.00 74.81 105 GLY A O 1
ATOM 850 N N . ASN A 1 106 ? -17.810 -1.178 14.806 1.00 70.19 106 ASN A N 1
ATOM 851 C CA . ASN A 1 106 ? -17.918 -2.640 14.711 1.00 70.19 106 ASN A CA 1
ATOM 852 C C . ASN A 1 106 ? -16.540 -3.324 14.846 1.00 70.19 106 ASN A C 1
ATOM 854 O O . ASN A 1 106 ? -16.148 -4.167 14.048 1.00 70.19 106 ASN A O 1
ATOM 858 N N . ARG A 1 107 ? -15.765 -2.884 15.842 1.00 63.78 107 ARG A N 1
ATOM 859 C CA . ARG A 1 107 ? -14.333 -3.180 16.029 1.00 63.78 107 ARG A CA 1
ATOM 860 C C . ARG A 1 107 ? -14.038 -4.455 16.824 1.00 63.78 107 ARG A C 1
ATOM 862 O O . ARG A 1 107 ? -12.878 -4.805 16.986 1.00 63.78 107 ARG A O 1
ATOM 869 N N . ARG A 1 108 ? -15.068 -5.083 17.404 1.00 58.31 108 ARG A N 1
ATOM 870 C CA . ARG A 1 108 ? -14.918 -6.163 18.401 1.00 58.31 108 ARG A CA 1
ATOM 871 C C . ARG A 1 108 ? -14.793 -7.559 17.806 1.00 58.31 108 ARG A C 1
ATOM 873 O O . ARG A 1 108 ? -14.629 -8.512 18.557 1.00 58.31 108 ARG A O 1
ATOM 880 N N . ASP A 1 109 ? -14.874 -7.669 16.491 1.00 70.75 109 ASP A N 1
ATOM 881 C CA . ASP A 1 109 ? -14.585 -8.914 15.811 1.00 70.75 109 ASP A CA 1
ATOM 882 C C . ASP A 1 109 ? -13.074 -8.987 15.557 1.00 70.75 109 ASP A C 1
ATOM 884 O O . ASP A 1 109 ? -12.545 -8.327 14.659 1.00 70.75 109 ASP A O 1
ATOM 888 N N . GLU A 1 110 ? -12.360 -9.724 16.409 1.00 72.19 110 GLU A N 1
ATOM 889 C CA . GLU A 1 110 ? -10.912 -9.941 16.280 1.00 72.19 110 GLU A CA 1
ATOM 890 C C . GLU A 1 110 ? -10.565 -10.486 14.883 1.00 72.19 110 GLU A C 1
ATOM 892 O O . GLU A 1 110 ? -9.571 -10.070 14.276 1.00 72.19 110 GLU 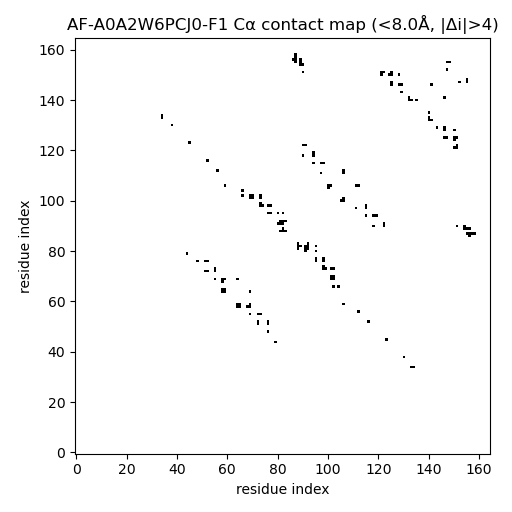A O 1
ATOM 897 N N . ASP A 1 111 ? -11.460 -11.295 14.312 1.00 84.31 111 ASP A N 1
ATOM 898 C CA . ASP A 1 111 ? -11.345 -11.836 12.961 1.00 84.31 111 ASP A CA 1
ATOM 899 C C . ASP A 1 111 ? -11.338 -10.736 11.888 1.00 84.31 111 ASP A C 1
ATOM 901 O O . ASP A 1 111 ? -10.547 -10.799 10.942 1.00 84.31 111 ASP A O 1
ATOM 905 N N . SER A 1 112 ? -12.125 -9.669 12.053 1.00 86.81 112 SER A N 1
ATOM 906 C CA . SER A 1 112 ? -12.144 -8.524 11.133 1.00 86.81 112 SER A CA 1
ATOM 907 C C . SER A 1 112 ? -10.815 -7.758 11.120 1.00 86.81 112 SER A C 1
ATOM 909 O O . SER A 1 112 ? -10.329 -7.369 10.053 1.00 86.81 112 SER A O 1
ATOM 911 N N . LEU A 1 113 ? -10.174 -7.573 12.280 1.00 89.06 113 LEU A N 1
ATOM 912 C CA . LEU A 1 113 ? -8.854 -6.930 12.361 1.00 89.06 113 LEU A CA 1
ATOM 913 C C . LEU A 1 113 ? -7.752 -7.825 11.781 1.00 89.06 113 LEU A C 1
ATOM 915 O O . LEU A 1 113 ? -6.852 -7.336 11.086 1.00 89.06 113 LEU A O 1
ATOM 919 N N . VAL A 1 114 ? -7.819 -9.134 12.034 1.00 91.31 114 VAL A N 1
ATOM 920 C CA . VAL A 1 114 ? -6.902 -10.126 11.454 1.00 91.31 114 VAL A CA 1
ATOM 921 C C . VAL A 1 114 ? -7.027 -10.151 9.931 1.00 91.31 114 VAL A C 1
ATOM 923 O O . VAL A 1 114 ? -6.010 -10.114 9.229 1.00 91.31 114 VAL A O 1
ATOM 926 N N . LEU A 1 115 ? -8.257 -10.147 9.415 1.00 92.75 115 LEU A N 1
ATOM 927 C CA . LEU A 1 115 ? -8.544 -10.111 7.987 1.00 92.75 115 LEU A CA 1
ATOM 928 C C . LEU A 1 115 ? -8.030 -8.819 7.343 1.00 92.75 115 LEU A C 1
ATOM 930 O O . LEU A 1 115 ? -7.354 -8.874 6.314 1.00 92.75 115 LEU A O 1
ATOM 934 N N . LEU A 1 116 ? -8.267 -7.665 7.973 1.00 93.50 116 LEU A N 1
ATOM 935 C CA . LEU A 1 116 ? -7.752 -6.379 7.505 1.00 93.50 116 LEU A CA 1
ATOM 936 C C . LEU A 1 116 ? -6.218 -6.377 7.433 1.00 93.50 116 LEU A C 1
ATOM 938 O O . LEU A 1 116 ? -5.643 -5.974 6.418 1.00 93.50 116 LEU A O 1
ATOM 942 N N . ARG A 1 117 ? -5.538 -6.877 8.474 1.00 94.06 117 ARG A N 1
ATOM 943 C CA . ARG A 1 117 ? -4.073 -7.021 8.483 1.00 94.06 117 ARG A CA 1
ATOM 944 C C . ARG A 1 117 ? -3.593 -7.899 7.329 1.00 94.06 117 ARG A C 1
ATOM 946 O O . ARG A 1 117 ? -2.605 -7.563 6.669 1.00 94.06 117 ARG A O 1
ATOM 953 N N . TYR A 1 118 ? -4.278 -9.011 7.074 1.00 94.94 118 TYR A N 1
ATOM 954 C CA . TYR A 1 118 ? -3.951 -9.895 5.961 1.00 94.94 118 TYR A CA 1
ATOM 955 C C . TYR A 1 118 ? -4.116 -9.187 4.608 1.00 94.94 118 TYR A C 1
ATOM 957 O O . TYR A 1 118 ? -3.174 -9.170 3.816 1.00 94.94 118 TYR A O 1
ATOM 965 N N . MET A 1 119 ? -5.252 -8.529 4.366 1.00 95.38 119 MET A N 1
ATOM 966 C CA . MET A 1 119 ? -5.515 -7.809 3.115 1.00 95.38 119 MET A CA 1
ATOM 967 C C . MET A 1 119 ? -4.484 -6.707 2.843 1.00 95.38 119 MET A C 1
ATOM 969 O O . MET A 1 119 ? -3.957 -6.611 1.734 1.00 95.38 119 MET A O 1
ATOM 973 N N . VAL A 1 120 ? -4.123 -5.911 3.855 1.00 95.50 120 VAL A N 1
ATOM 974 C CA . VAL A 1 120 ? -3.061 -4.901 3.713 1.00 95.50 120 VAL A CA 1
ATOM 975 C C . VAL A 1 120 ? -1.712 -5.560 3.411 1.00 95.50 120 VAL A C 1
ATOM 977 O O . VAL A 1 120 ? -0.940 -5.041 2.607 1.00 95.50 120 VAL A O 1
ATOM 980 N N . SER A 1 121 ? -1.416 -6.723 3.997 1.00 95.31 121 SER A N 1
ATOM 981 C CA . SER A 1 121 ? -0.177 -7.455 3.694 1.00 95.31 121 SER A CA 1
ATOM 982 C C . SER A 1 121 ? -0.121 -7.896 2.227 1.00 95.31 121 SER A C 1
ATOM 984 O O . SER A 1 121 ? 0.921 -7.750 1.583 1.00 95.31 121 SER A O 1
ATOM 986 N N . VAL A 1 122 ? -1.249 -8.360 1.676 1.00 95.81 122 VAL A N 1
ATOM 987 C CA . VAL A 1 122 ? -1.393 -8.682 0.247 1.00 95.81 122 VAL A CA 1
ATOM 988 C C . VAL A 1 122 ? -1.181 -7.433 -0.615 1.00 95.81 122 VAL A C 1
ATOM 990 O O . VAL A 1 122 ? -0.385 -7.471 -1.554 1.00 95.81 122 VAL A O 1
ATOM 993 N N . LEU A 1 123 ? -1.803 -6.304 -0.256 1.00 95.12 123 LEU A N 1
ATOM 994 C CA . LEU A 1 123 ? -1.648 -5.026 -0.962 1.00 95.12 123 LEU A CA 1
ATOM 995 C C . LEU A 1 123 ? -0.176 -4.590 -1.025 1.00 95.12 123 LEU A C 1
ATOM 997 O O . LEU A 1 123 ? 0.332 -4.246 -2.092 1.00 95.12 123 LEU A O 1
ATOM 1001 N N . MET A 1 124 ? 0.531 -4.651 0.108 1.00 95.00 124 MET A N 1
ATOM 1002 C CA . MET A 1 124 ? 1.951 -4.292 0.185 1.00 95.00 124 MET A CA 1
ATOM 1003 C C . MET A 1 124 ? 2.830 -5.227 -0.648 1.00 95.00 124 MET A C 1
ATOM 1005 O O . MET A 1 124 ? 3.802 -4.778 -1.260 1.00 95.00 124 MET A O 1
ATOM 1009 N N . LYS A 1 125 ? 2.510 -6.526 -0.677 1.00 94.50 125 LYS A N 1
ATOM 1010 C CA . LYS A 1 125 ? 3.232 -7.502 -1.497 1.00 94.50 125 LYS A CA 1
ATOM 1011 C C . LYS A 1 125 ? 3.027 -7.233 -2.987 1.00 94.50 125 LYS A C 1
ATOM 1013 O O . LYS A 1 125 ? 4.009 -7.240 -3.727 1.00 94.50 125 LYS A O 1
ATOM 1018 N N . HIS A 1 126 ? 1.794 -6.962 -3.408 1.00 93.88 126 HIS A N 1
ATOM 1019 C CA . HIS A 1 126 ? 1.474 -6.612 -4.790 1.00 93.88 126 HIS A CA 1
ATOM 1020 C C . HIS A 1 126 ? 2.213 -5.345 -5.244 1.00 93.88 126 HIS A C 1
ATOM 1022 O O . HIS A 1 126 ? 2.926 -5.379 -6.249 1.00 93.88 126 HIS A O 1
ATOM 1028 N N . ASP A 1 127 ? 2.133 -4.256 -4.471 1.00 93.31 127 ASP A N 1
ATOM 1029 C CA . ASP A 1 127 ? 2.835 -3.007 -4.797 1.00 93.31 127 ASP A CA 1
ATOM 1030 C C . ASP A 1 127 ? 4.361 -3.202 -4.873 1.00 93.31 127 ASP A C 1
ATOM 1032 O O . ASP A 1 127 ? 5.016 -2.694 -5.785 1.00 93.31 127 ASP A O 1
ATOM 1036 N N . TRP A 1 128 ? 4.937 -4.007 -3.974 1.00 93.44 128 TRP A N 1
ATOM 1037 C CA . TRP A 1 128 ? 6.362 -4.334 -4.002 1.00 93.44 128 TRP A CA 1
ATOM 1038 C C . TRP A 1 128 ? 6.785 -5.073 -5.277 1.00 93.44 128 TRP A C 1
ATOM 1040 O O . TRP A 1 128 ? 7.779 -4.700 -5.906 1.00 93.44 128 TRP A O 1
ATOM 1050 N N . GLU A 1 129 ? 6.056 -6.119 -5.675 1.00 93.38 129 GLU A N 1
ATOM 1051 C CA . GLU A 1 129 ? 6.365 -6.861 -6.903 1.00 93.38 129 GLU A CA 1
ATOM 1052 C C . GLU A 1 129 ? 6.211 -5.980 -8.147 1.00 93.38 129 GLU A C 1
ATOM 1054 O O . GLU A 1 129 ? 7.068 -6.018 -9.034 1.00 93.38 129 GLU A O 1
ATOM 1059 N N . ARG A 1 130 ? 5.192 -5.112 -8.172 1.00 90.94 130 ARG A N 1
ATOM 1060 C CA . ARG A 1 130 ? 5.008 -4.121 -9.234 1.00 90.94 130 ARG A CA 1
ATOM 1061 C C . ARG A 1 130 ? 6.178 -3.140 -9.304 1.00 90.94 130 ARG A C 1
ATOM 1063 O O . ARG A 1 130 ? 6.747 -2.963 -10.379 1.00 90.94 130 ARG A O 1
ATOM 1070 N N . SER A 1 131 ? 6.586 -2.540 -8.183 1.00 90.50 131 SER A N 1
ATOM 1071 C CA . SER A 1 131 ? 7.737 -1.626 -8.149 1.00 90.50 131 SER A CA 1
ATOM 1072 C C . SER A 1 131 ? 9.030 -2.310 -8.598 1.00 90.50 131 SER A C 1
ATOM 1074 O O . SER A 1 131 ? 9.783 -1.729 -9.374 1.00 90.50 131 SER A O 1
ATOM 1076 N N . LYS A 1 132 ? 9.277 -3.565 -8.196 1.00 89.44 132 LYS A N 1
ATOM 1077 C CA . LYS A 1 132 ? 10.424 -4.337 -8.708 1.00 89.44 132 LYS A CA 1
ATOM 1078 C C . LYS A 1 132 ? 10.340 -4.582 -10.209 1.00 89.44 132 LYS A C 1
ATOM 1080 O O . LYS A 1 132 ? 11.368 -4.651 -10.866 1.00 89.44 132 LYS A O 1
ATOM 1085 N N . ASN A 1 133 ? 9.144 -4.781 -10.754 1.00 90.00 133 ASN A N 1
ATOM 1086 C CA . ASN A 1 133 ? 8.966 -4.985 -12.185 1.00 90.00 133 ASN A CA 1
ATOM 1087 C C . ASN A 1 133 ? 9.156 -3.695 -12.992 1.00 90.00 133 ASN A C 1
ATOM 1089 O O . ASN A 1 133 ? 9.682 -3.731 -14.099 1.00 90.00 133 ASN A O 1
ATOM 1093 N N . GLU A 1 134 ? 8.755 -2.552 -12.439 1.00 86.06 134 GLU A N 1
ATOM 1094 C CA . GLU A 1 134 ? 8.915 -1.239 -13.070 1.00 86.06 134 GLU A CA 1
ATOM 1095 C C . GLU A 1 134 ? 10.385 -0.808 -13.186 1.00 86.06 134 GLU A C 1
ATOM 1097 O O . GLU A 1 134 ? 10.727 -0.103 -14.134 1.00 86.06 134 GLU A O 1
ATOM 1102 N N . THR A 1 135 ? 11.259 -1.260 -12.279 1.00 85.06 135 THR A N 1
ATOM 1103 C CA . THR A 1 135 ? 12.705 -0.972 -12.321 1.00 85.06 135 THR A CA 1
ATOM 1104 C C . THR A 1 135 ? 13.505 -1.926 -13.209 1.00 85.06 135 THR A C 1
ATOM 1106 O O . THR A 1 135 ? 14.687 -1.683 -13.463 1.00 85.06 135 THR A O 1
ATOM 1109 N N . LYS A 1 136 ? 12.894 -3.009 -13.703 1.00 84.88 136 LYS A N 1
ATOM 1110 C CA . LYS A 1 136 ? 13.552 -3.946 -14.620 1.00 84.88 136 LYS A CA 1
ATOM 1111 C C . LYS A 1 136 ? 13.731 -3.338 -16.009 1.00 84.88 136 LYS A C 1
ATOM 1113 O O . LYS A 1 136 ? 12.906 -2.566 -16.496 1.00 84.88 136 LYS A O 1
ATOM 1118 N N . GLY A 1 137 ? 14.814 -3.741 -16.673 1.00 76.50 137 GLY A N 1
ATOM 1119 C CA . GLY A 1 137 ? 15.045 -3.423 -18.079 1.00 76.50 137 GLY A CA 1
ATOM 1120 C C . GLY A 1 137 ? 13.965 -4.024 -18.983 1.00 76.50 137 GLY A C 1
ATOM 1121 O O . GLY A 1 137 ? 13.283 -4.978 -18.616 1.00 76.50 137 GLY A O 1
ATOM 1122 N N . PHE A 1 138 ? 13.835 -3.483 -20.196 1.00 73.38 138 PHE A N 1
ATOM 1123 C CA . PHE A 1 138 ? 12.779 -3.858 -21.147 1.00 73.38 138 PHE A CA 1
ATOM 1124 C C . PHE A 1 138 ? 12.669 -5.377 -21.380 1.00 73.38 138 PHE A C 1
ATOM 1126 O O . PHE A 1 138 ? 11.567 -5.911 -21.421 1.00 73.38 138 PHE A O 1
ATOM 1133 N N . PHE A 1 139 ? 13.803 -6.081 -21.451 1.00 74.44 139 PHE A N 1
ATOM 1134 C CA . PHE A 1 139 ? 13.853 -7.527 -21.694 1.00 74.44 139 PHE A CA 1
ATOM 1135 C C . PHE A 1 139 ? 13.527 -8.402 -20.475 1.00 74.44 139 PHE A C 1
ATOM 1137 O O . PHE A 1 139 ? 13.296 -9.595 -20.636 1.00 74.44 139 PHE A O 1
ATOM 1144 N N . SER A 1 140 ? 13.525 -7.849 -19.259 1.00 76.25 140 SER A N 1
ATOM 1145 C CA . SER A 1 140 ? 13.283 -8.607 -18.022 1.00 76.25 140 SER A CA 1
ATOM 1146 C C . SER A 1 140 ? 11.957 -8.263 -17.342 1.00 76.25 140 SER A C 1
ATOM 1148 O O . SER A 1 140 ? 11.643 -8.817 -16.283 1.00 76.25 140 SER A O 1
ATOM 1150 N N . LYS A 1 141 ? 11.161 -7.375 -17.947 1.00 80.75 141 LYS A N 1
ATOM 1151 C CA . LYS A 1 141 ? 9.862 -6.961 -17.425 1.00 80.75 141 LYS A CA 1
ATOM 1152 C C . LYS A 1 141 ? 8.833 -8.082 -17.603 1.00 80.75 141 LYS A C 1
ATOM 1154 O O . LYS A 1 141 ? 8.581 -8.544 -18.710 1.00 80.75 141 LYS A O 1
ATOM 1159 N N . ALA A 1 142 ? 8.241 -8.522 -16.500 1.00 79.62 142 ALA A N 1
ATOM 1160 C CA . ALA A 1 142 ? 7.097 -9.422 -16.515 1.00 79.62 142 ALA A CA 1
ATOM 1161 C C . ALA A 1 142 ? 5.830 -8.665 -16.942 1.00 79.62 142 ALA A C 1
ATOM 1163 O O . ALA A 1 142 ? 5.720 -7.456 -16.727 1.00 79.62 142 ALA A O 1
ATOM 1164 N N . TYR A 1 143 ? 4.863 -9.386 -17.508 1.00 83.06 143 TYR A N 1
ATOM 1165 C CA . TYR A 1 143 ? 3.528 -8.849 -17.758 1.00 83.06 143 TYR A CA 1
ATOM 1166 C C . TYR A 1 143 ? 2.820 -8.554 -16.434 1.00 83.06 143 TYR A C 1
ATOM 1168 O O . TYR A 1 143 ? 2.850 -9.385 -15.525 1.00 83.06 143 TYR A O 1
ATOM 1176 N N . ASP A 1 144 ? 2.167 -7.395 -16.346 1.00 82.56 144 ASP A N 1
ATOM 1177 C CA . ASP A 1 144 ? 1.494 -6.942 -15.122 1.00 82.56 144 ASP A CA 1
ATOM 1178 C C . ASP A 1 144 ? 0.435 -7.954 -14.648 1.00 82.56 144 ASP A C 1
ATOM 1180 O O . ASP A 1 144 ? 0.361 -8.253 -13.461 1.00 82.56 144 ASP A O 1
ATOM 1184 N N . GLU A 1 145 ? -0.273 -8.608 -15.574 1.00 83.31 145 GLU A N 1
ATOM 1185 C CA . GLU A 1 145 ? -1.254 -9.659 -15.268 1.00 83.31 145 GLU A CA 1
ATOM 1186 C C . GLU A 1 145 ? -0.653 -10.856 -14.509 1.00 83.31 145 GLU A C 1
ATOM 1188 O O . GLU A 1 145 ? -1.290 -11.418 -13.618 1.00 83.31 145 GLU A O 1
ATOM 1193 N N . ARG A 1 146 ? 0.597 -11.237 -14.813 1.00 86.50 146 ARG A N 1
ATOM 1194 C CA . ARG A 1 146 ? 1.286 -12.308 -14.076 1.00 86.50 146 ARG A CA 1
ATOM 1195 C C . ARG A 1 146 ? 1.523 -11.891 -12.627 1.00 86.50 146 ARG A C 1
ATOM 1197 O O . ARG A 1 146 ? 1.291 -12.681 -11.721 1.00 86.50 146 ARG A O 1
ATOM 1204 N N . ILE A 1 147 ? 1.958 -10.650 -12.412 1.00 88.06 147 ILE A N 1
ATOM 1205 C CA . ILE A 1 147 ? 2.213 -10.113 -11.070 1.00 88.06 147 ILE A CA 1
ATOM 1206 C C . ILE A 1 147 ? 0.912 -10.036 -10.276 1.00 88.06 147 ILE A C 1
ATOM 1208 O O . ILE A 1 147 ? 0.881 -10.448 -9.117 1.00 88.06 147 ILE A O 1
ATOM 1212 N N . GLU A 1 148 ? -0.161 -9.546 -10.896 1.00 88.88 148 GLU A N 1
ATOM 1213 C CA . GLU A 1 148 ? -1.487 -9.490 -10.282 1.00 88.88 148 GLU A CA 1
ATOM 1214 C C . GLU A 1 148 ? -1.958 -10.886 -9.860 1.00 88.88 148 GLU A C 1
ATOM 1216 O O . GLU A 1 148 ? -2.331 -11.078 -8.705 1.00 88.88 148 GLU A O 1
ATOM 1221 N N . LYS A 1 149 ? -1.863 -11.885 -10.746 1.00 88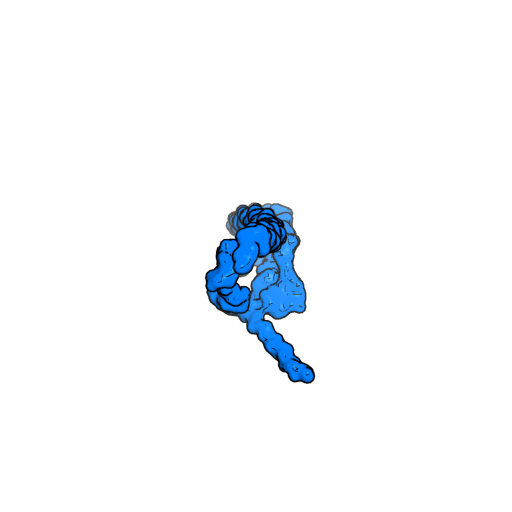.56 149 LYS A N 1
ATOM 1222 C CA . LYS A 1 149 ? -2.247 -13.269 -10.439 1.00 88.56 149 LYS A CA 1
ATOM 1223 C C . LYS A 1 149 ? -1.423 -13.869 -9.295 1.00 88.56 149 LYS A C 1
ATOM 1225 O O . LYS A 1 149 ? -1.990 -14.480 -8.389 1.00 88.56 149 LYS A O 1
ATOM 1230 N N . ASP A 1 150 ? -0.105 -13.675 -9.323 1.00 88.38 150 ASP A N 1
ATOM 1231 C CA . ASP A 1 150 ? 0.820 -14.261 -8.345 1.00 88.38 150 ASP A CA 1
ATOM 1232 C C . ASP A 1 150 ? 0.691 -13.620 -6.954 1.00 88.38 150 ASP A C 1
ATOM 1234 O O . ASP A 1 150 ? 0.957 -14.269 -5.942 1.00 88.38 150 ASP A O 1
ATOM 1238 N N . THR A 1 151 ? 0.294 -12.345 -6.879 1.00 90.69 151 THR A N 1
ATOM 1239 C CA . THR A 1 151 ? 0.259 -11.598 -5.609 1.00 90.69 151 THR A CA 1
ATOM 1240 C C . THR A 1 151 ? -1.135 -11.398 -5.037 1.00 90.69 151 THR A C 1
ATOM 1242 O O . THR A 1 151 ? -1.284 -11.486 -3.821 1.00 90.69 151 THR A O 1
ATOM 1245 N N . LEU A 1 152 ? -2.155 -11.152 -5.864 1.00 89.88 152 LEU A N 1
ATOM 1246 C CA . LEU A 1 152 ? -3.508 -10.851 -5.389 1.00 89.88 152 LEU A CA 1
ATOM 1247 C C . LEU A 1 152 ? -4.303 -12.111 -5.027 1.00 89.88 152 LEU A C 1
ATOM 1249 O O . LEU A 1 152 ? -5.316 -11.988 -4.345 1.00 89.88 152 LEU A O 1
ATOM 1253 N N . SER A 1 153 ? -3.847 -13.311 -5.408 1.00 84.62 153 SER A N 1
ATOM 1254 C CA . SER A 1 153 ? -4.445 -14.596 -5.009 1.00 84.62 153 SER A CA 1
ATOM 1255 C C . SER A 1 153 ? -5.983 -14.602 -5.160 1.00 84.62 153 SER A C 1
ATOM 1257 O O . SER A 1 153 ? -6.484 -14.427 -6.269 1.00 84.62 153 SER A O 1
ATOM 1259 N N . SER A 1 154 ? -6.754 -14.741 -4.073 1.00 85.62 154 SER A N 1
ATOM 1260 C CA . SER A 1 154 ? -8.232 -14.737 -4.061 1.00 85.62 154 SER A CA 1
ATOM 1261 C C . SER A 1 154 ? -8.890 -13.387 -4.414 1.00 85.62 154 SER A C 1
ATOM 1263 O O . SER A 1 154 ? -10.108 -13.309 -4.643 1.00 85.62 154 SER A O 1
ATOM 1265 N N . TYR A 1 155 ? -8.103 -12.313 -4.475 1.00 87.38 155 TYR A N 1
ATOM 1266 C CA . TYR A 1 155 ? -8.530 -10.975 -4.883 1.00 87.38 155 TYR A CA 1
ATOM 1267 C C . TYR A 1 155 ? -8.232 -10.670 -6.353 1.00 87.38 155 TYR A C 1
ATOM 1269 O O . TYR A 1 155 ? -8.712 -9.652 -6.852 1.00 87.38 155 TYR A O 1
ATOM 1277 N N . TYR A 1 156 ? -7.489 -11.538 -7.048 1.00 86.94 156 TYR A N 1
ATOM 1278 C CA . TYR A 1 156 ? -7.275 -11.410 -8.485 1.00 86.94 156 TYR A CA 1
ATOM 1279 C C . TYR A 1 156 ? -8.601 -11.584 -9.233 1.00 86.94 156 TYR A C 1
ATOM 1281 O O . TYR A 1 156 ? -9.357 -12.526 -8.984 1.00 86.94 156 TYR A O 1
ATOM 1289 N N . VAL A 1 157 ? -8.877 -10.671 -10.163 1.00 82.81 157 VAL A N 1
ATOM 1290 C CA . VAL A 1 157 ? -10.006 -10.774 -11.087 1.00 82.81 157 VAL A CA 1
ATOM 1291 C C . VAL A 1 157 ? -9.448 -10.672 -12.504 1.00 82.81 157 VAL A C 1
ATOM 1293 O O . VAL A 1 157 ? -8.918 -9.612 -12.845 1.00 82.81 157 VAL A O 1
ATOM 1296 N N . PRO A 1 158 ? -9.549 -11.736 -13.324 1.00 79.56 158 PRO A N 1
ATOM 1297 C CA . PRO A 1 158 ? -9.098 -11.693 -14.706 1.00 79.56 158 PRO A CA 1
ATOM 1298 C C . PRO A 1 158 ? -9.793 -10.560 -15.454 1.00 79.56 158 PRO A C 1
ATOM 1300 O O . PRO A 1 158 ? -11.001 -10.348 -15.306 1.00 79.56 158 PRO A O 1
ATOM 1303 N N . THR A 1 159 ? -9.041 -9.842 -16.280 1.00 71.50 159 THR A N 1
ATOM 1304 C CA . THR A 1 159 ? -9.660 -8.878 -17.187 1.00 71.50 159 THR A CA 1
ATOM 1305 C C . THR A 1 159 ? -10.412 -9.688 -18.237 1.00 71.50 159 THR A C 1
ATOM 1307 O O . THR A 1 159 ? -9.790 -10.474 -18.948 1.00 71.50 159 THR A O 1
ATOM 1310 N N . GLN A 1 160 ? -11.740 -9.551 -18.323 1.00 62.84 160 GLN A N 1
ATOM 1311 C CA . GLN A 1 160 ? -12.486 -10.144 -19.434 1.00 62.84 160 GLN A CA 1
ATOM 1312 C C . GLN A 1 160 ? -11.880 -9.595 -20.728 1.00 62.84 160 GLN A C 1
ATOM 1314 O O . GLN A 1 160 ? -11.825 -8.376 -20.919 1.00 62.84 160 GLN A O 1
ATOM 1319 N N . GLN A 1 161 ? -11.350 -10.484 -21.572 1.00 50.69 161 GLN A N 1
ATOM 1320 C CA . GLN A 1 161 ? -10.944 -10.113 -22.919 1.00 50.69 161 GLN A CA 1
ATOM 1321 C C . GLN A 1 161 ? -12.175 -9.492 -23.576 1.00 50.69 161 GLN A C 1
ATOM 1323 O O . GLN A 1 161 ? -13.225 -10.128 -23.623 1.00 50.69 161 GLN A O 1
ATOM 1328 N N . LYS A 1 162 ? -12.071 -8.236 -24.024 1.00 46.09 162 LYS A N 1
ATOM 1329 C CA . LYS A 1 162 ? -13.045 -7.713 -24.980 1.00 46.09 162 LYS A CA 1
ATOM 1330 C C . LYS A 1 162 ? -13.011 -8.675 -26.162 1.00 46.09 162 LYS A C 1
ATOM 1332 O O . LYS A 1 162 ? -11.970 -8.770 -26.814 1.00 46.09 162 LYS A O 1
ATOM 1337 N N . GLU A 1 163 ? -14.097 -9.408 -26.382 1.00 36.75 163 GLU A N 1
ATOM 1338 C CA . GLU A 1 163 ? -14.316 -10.058 -27.668 1.00 36.75 163 GLU A CA 1
ATOM 1339 C C . GLU A 1 163 ? -14.164 -8.971 -28.743 1.00 36.75 163 GLU A C 1
ATOM 1341 O O . GLU A 1 163 ? -14.682 -7.863 -28.557 1.00 36.75 163 GLU A O 1
ATOM 1346 N N . PRO A 1 164 ? -13.365 -9.206 -29.796 1.00 51.28 164 PRO A N 1
ATOM 1347 C CA . PRO A 1 164 ? -13.321 -8.277 -30.908 1.00 51.28 164 PRO A CA 1
ATOM 1348 C C . PRO A 1 164 ? -14.716 -8.244 -31.547 1.00 51.28 164 PRO A C 1
ATOM 1350 O O . PRO A 1 164 ? -15.209 -9.285 -31.979 1.00 51.28 164 PRO A O 1
ATOM 1353 N N . GLU A 1 165 ? -15.340 -7.063 -31.541 1.00 45.72 165 GLU A N 1
ATOM 1354 C CA . GLU A 1 165 ? -16.512 -6.743 -32.372 1.00 45.72 165 GLU A CA 1
ATOM 1355 C C . GLU A 1 165 ? -16.165 -6.824 -33.865 1.00 45.72 165 GLU A C 1
ATOM 1357 O O . GLU A 1 165 ? -15.036 -6.413 -34.236 1.00 45.72 165 GLU A O 1
#

Nearest PDB structures (foldseek):
  6rz5-assembly2_B  TM=3.498E-01  e=3.157E+00  Homo sapiens

Secondary structure (DSSP, 8-state):
--HHHHHHHHHHHHHHHHHHHHHHHHHHHHHHHHHHHHHHHHHHHHHHHHHHHHHHHHHHTSSS--HHHHHHHHHHHHHTS---SSGGGHHHHHHHHHHHHHHTT----HHHHHHHHHHHHHHHHHHHHHHHHHTS-GGGPPPHHHHHHHHHGGG--PPPP----

Organism: NCBI:txid1325358

Sequence (165 aa):
MSIGVFILAILSSSFLAAVATGYVNNRINNKNVSLKYITEERAIWRKNIKETMSKLYAEALKEKPNEQLIREMATFMIINLNPQDKPKNKLDREITKLLFQIEKGNRRDEDSLVLLRYMVSVLMKHDWERSKNETKGFFSKAYDERIEKDTLSSYYVPTQQKEPE

Mean predicted aligned error: 9.36 Å

pLDDT: mean 83.57, std 11.4, range [36.75, 95.81]

Solvent-accessible surface area (backbone atoms only — not comparable to full-atom values): 9309 Å² total; per-residue (Å²): 133,64,70,70,59,56,53,52,52,54,53,53,52,50,52,52,49,50,53,52,48,50,52,51,50,50,56,50,49,55,49,51,54,52,51,50,52,54,53,51,53,48,51,51,50,54,50,52,53,52,52,44,50,52,50,40,56,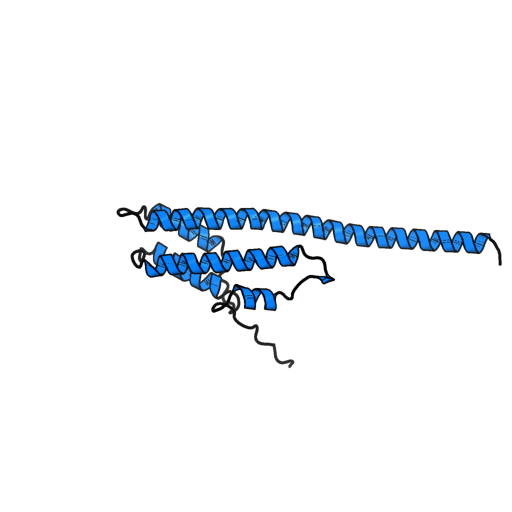57,40,64,70,40,98,78,50,58,63,67,61,44,34,52,43,36,50,54,51,48,73,76,47,70,56,53,101,45,70,72,28,41,52,44,39,52,48,43,53,52,36,54,38,41,56,74,64,64,55,82,47,65,65,58,57,53,50,47,54,50,53,52,51,38,52,54,49,36,53,50,55,49,54,57,40,71,74,39,56,88,91,69,45,70,60,66,68,57,52,43,51,75,40,42,54,95,38,47,49,83,78,78,75,76,75,84,128

Foldseek 3Di:
DDPVVVVVVVVVVVVVVVVVCVVVVVVVVVLVVVLVVVLVVVVVLLVLLVVLLVVLLVQLPDPDHDLVSNLVSLVVLLVSADCDPDLQSQLSVVLNVLSVCVNVVVSPPPVSSVVNVVSVVLVSQLVVVVSVLSPDDPVPRDDNLVSLCVRVPVSRDDDPPPDDD

Radius of gyration: 24.84 Å; Cα contacts (8 Å, |Δi|>4): 95; chains: 1; bounding box: 58×28×82 Å